Protein AF-A0A137NSD7-F1 (afdb_monomer)

Sequence (109 aa):
MVDMYNKLVNKIEDLNPSDINEAVYHLDWMFNCTLSSNQSHTLTQTFMILLGYQYLGLYKLCSPSTKQIIQGKLAQIIQALSSYYIPSNALNVIILKNGYRSIVSDDIS

Mean predicted aligned error: 5.82 Å

Nearest PDB structures (foldseek):
  8g9k-assembly1_A  TM=5.653E-01  e=4.615E-01  synthetic construct
  8cpd-assembly1_D  TM=5.304E-01  e=2.270E+00  Spodoptera frugiperda
  3zpj-assembly1_A  TM=6.237E-01  e=5.175E+00  Thermococcus onnurineus NA1
  6t80-assembly2_C  TM=4.736E-01  e=2.988E+00  Homo sapiens

Solvent-accessible surface area (backbone atoms only — not comparable to full-atom values): 6369 Å² total; per-residue (Å²): 107,70,66,59,49,50,44,64,72,76,34,97,57,84,76,49,75,65,57,50,52,52,50,53,51,51,53,51,53,50,50,54,50,51,73,72,46,93,62,56,50,69,57,45,35,50,50,48,51,53,52,46,51,52,48,60,68,46,42,84,80,43,54,61,73,52,33,53,52,44,51,54,51,44,52,50,45,59,55,53,43,66,82,33,65,53,77,94,49,46,67,61,54,52,53,52,53,50,55,50,59,70,54,72,74,57,84,78,122

pLDDT: mean 86.69, std 11.54, range [50.84, 96.56]

Foldseek 3Di:
DVVLVCCVVVDPPQQDQVSLVVLLVVLVVQLVCLVPDPDALVVSLVSLLVSLVSLLVSLVVHALVVNVVSLVSLVVSLVVCVVSPDPVCVVSSVVSVVSSVVSVPDDSD

Structure (mmCIF, N/CA/C/O backbone):
data_AF-A0A137NSD7-F1
#
_entry.id   AF-A0A137NSD7-F1
#
loop_
_atom_site.group_PDB
_atom_site.id
_atom_site.type_symbol
_atom_site.label_atom_id
_atom_site.label_alt_id
_atom_site.label_comp_id
_atom_site.label_asym_id
_atom_site.label_entity_id
_atom_site.label_seq_id
_atom_site.pdbx_PDB_ins_code
_atom_site.Cartn_x
_atom_site.Cartn_y
_atom_site.Cartn_z
_atom_site.occupancy
_atom_site.B_iso_or_equiv
_atom_site.auth_seq_id
_atom_site.auth_comp_id
_atom_site.auth_asym_id
_atom_site.auth_atom_id
_atom_site.pdbx_PDB_model_num
ATOM 1 N N . MET A 1 1 ? 2.460 -12.973 14.660 1.00 56.44 1 MET A N 1
ATOM 2 C CA . MET A 1 1 ? 2.510 -13.609 13.316 1.00 56.44 1 MET A CA 1
ATOM 3 C C . MET A 1 1 ? 1.592 -14.821 13.208 1.00 56.44 1 MET A C 1
ATOM 5 O O . MET A 1 1 ? 0.614 -14.717 12.483 1.00 56.44 1 MET A O 1
ATOM 9 N N . VAL A 1 2 ? 1.835 -15.925 13.930 1.00 66.12 2 VAL A N 1
ATOM 10 C CA . VAL A 1 2 ? 0.942 -17.107 13.886 1.00 66.12 2 VAL A CA 1
ATOM 11 C C . VAL A 1 2 ? -0.463 -16.781 14.408 1.00 66.12 2 VAL A C 1
ATOM 13 O O . VAL A 1 2 ? -1.436 -17.184 13.787 1.00 66.12 2 VAL A O 1
ATOM 16 N N . ASP A 1 3 ? -0.585 -15.959 15.455 1.00 66.81 3 ASP A N 1
ATOM 17 C CA . ASP A 1 3 ? -1.895 -15.555 15.990 1.00 66.81 3 ASP A CA 1
ATOM 18 C C . ASP A 1 3 ? -2.724 -14.717 15.011 1.00 66.81 3 ASP A C 1
ATOM 20 O O . ASP A 1 3 ? -3.897 -15.011 14.805 1.00 66.81 3 ASP A O 1
ATOM 24 N N . MET A 1 4 ? -2.128 -13.714 14.356 1.00 65.69 4 MET A N 1
ATOM 25 C CA . MET A 1 4 ? -2.842 -12.903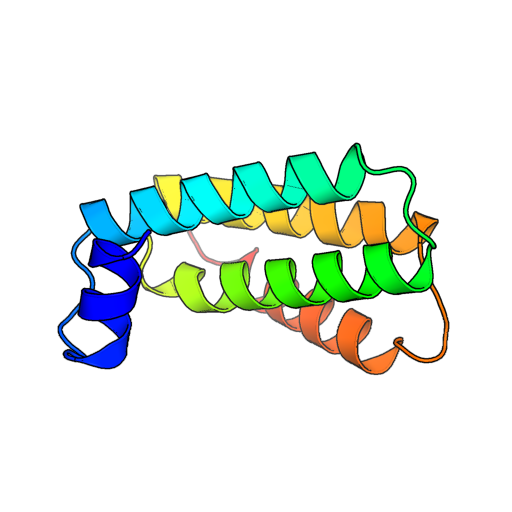 13.362 1.00 65.69 4 MET A CA 1
ATOM 26 C C . MET A 1 4 ? -3.190 -13.716 12.108 1.00 65.69 4 MET A C 1
ATOM 28 O O . MET A 1 4 ? -4.295 -13.598 11.590 1.00 65.69 4 MET A O 1
ATOM 32 N N . TYR A 1 5 ? -2.294 -14.606 11.669 1.00 68.44 5 TYR A N 1
ATOM 33 C CA . TYR A 1 5 ? -2.586 -15.568 10.604 1.00 68.44 5 TYR A CA 1
ATOM 34 C C . TYR A 1 5 ? -3.755 -16.490 10.981 1.00 68.44 5 TYR A C 1
ATOM 36 O O . TYR A 1 5 ? -4.692 -16.645 10.205 1.00 68.44 5 TYR A O 1
ATOM 44 N N . ASN A 1 6 ? -3.750 -17.043 12.195 1.00 65.50 6 ASN A N 1
ATOM 45 C CA . ASN A 1 6 ? -4.813 -17.917 12.682 1.00 65.50 6 ASN A CA 1
ATOM 46 C C . ASN A 1 6 ? -6.147 -17.183 12.833 1.00 65.50 6 ASN A C 1
ATOM 48 O O . ASN A 1 6 ? -7.181 -17.782 12.549 1.00 65.50 6 ASN A O 1
ATOM 52 N N . LYS A 1 7 ? -6.136 -15.908 13.242 1.00 65.00 7 LYS A N 1
ATOM 53 C CA . LYS A 1 7 ? -7.330 -15.054 13.258 1.00 65.00 7 LYS A CA 1
ATOM 54 C C . LYS A 1 7 ? -7.874 -14.869 11.841 1.00 65.00 7 LYS A C 1
ATOM 56 O O . LYS A 1 7 ? -9.022 -15.208 11.608 1.00 65.00 7 LYS A O 1
ATOM 61 N N . LEU A 1 8 ? -7.034 -14.449 10.891 1.00 64.81 8 LEU A N 1
ATOM 62 C CA . LEU A 1 8 ? -7.435 -14.194 9.501 1.00 64.81 8 LEU A CA 1
ATOM 63 C C . LEU A 1 8 ? -7.914 -15.449 8.751 1.00 64.81 8 LEU A C 1
ATOM 65 O O . LEU A 1 8 ? -8.817 -15.358 7.925 1.00 64.81 8 LEU A O 1
ATOM 69 N N . VAL A 1 9 ? -7.306 -16.613 9.006 1.00 64.69 9 VAL A N 1
ATOM 70 C CA . VAL A 1 9 ? -7.613 -17.867 8.292 1.00 64.69 9 VAL A CA 1
ATOM 71 C C . VAL A 1 9 ? -8.796 -18.612 8.899 1.00 64.69 9 VAL A C 1
ATOM 73 O O . VAL A 1 9 ? -9.598 -19.177 8.159 1.00 64.69 9 VAL A O 1
ATOM 76 N N . ASN A 1 10 ? -8.919 -18.635 10.228 1.00 57.03 10 ASN A N 1
ATOM 77 C CA . ASN A 1 10 ? -9.943 -19.451 10.887 1.00 57.03 10 ASN A CA 1
ATOM 78 C C . ASN A 1 10 ? -11.229 -18.680 11.181 1.00 57.03 10 ASN A C 1
ATOM 80 O O . ASN A 1 10 ? -12.251 -19.298 11.476 1.00 57.03 10 ASN A O 1
ATOM 84 N N . LYS A 1 11 ? -11.195 -17.347 11.109 1.00 50.84 11 LYS A N 1
ATOM 85 C CA . LYS A 1 11 ? -12.314 -16.480 11.451 1.00 50.84 11 LYS A CA 1
ATOM 86 C C . LYS A 1 11 ? -12.327 -15.277 10.509 1.00 50.84 11 LYS A C 1
ATOM 88 O O . LYS A 1 11 ? -11.556 -14.339 10.665 1.00 50.84 11 LYS A O 1
ATOM 93 N N . ILE A 1 12 ? -13.298 -15.237 9.597 1.00 52.09 12 ILE A N 1
ATOM 94 C CA . ILE A 1 12 ? -13.831 -13.951 9.117 1.00 52.09 12 ILE A CA 1
ATOM 95 C C . ILE A 1 12 ? -14.658 -13.353 10.276 1.00 52.09 12 ILE A C 1
ATOM 97 O O . ILE A 1 12 ? -15.859 -13.146 10.159 1.00 52.09 12 ILE A O 1
ATOM 101 N N . GLU A 1 13 ? -14.059 -13.220 11.460 1.00 54.62 13 GLU A N 1
ATOM 102 C CA . GLU A 1 13 ? -14.628 -12.424 12.541 1.00 54.62 13 GLU A CA 1
ATOM 103 C C . GLU A 1 13 ? -14.179 -10.987 12.321 1.00 54.62 13 GLU A C 1
ATOM 105 O O . GLU A 1 13 ? -13.077 -10.743 11.820 1.00 54.62 13 GLU A O 1
ATOM 110 N N . ASP A 1 14 ? -15.052 -10.046 12.671 1.00 67.50 14 ASP A N 1
ATOM 111 C CA . ASP A 1 14 ? -14.770 -8.624 12.555 1.00 67.50 14 ASP A CA 1
ATOM 112 C C . ASP A 1 14 ? -13.443 -8.306 13.256 1.00 67.50 14 ASP A C 1
ATOM 114 O O . ASP A 1 14 ? -13.282 -8.531 14.460 1.00 67.50 14 ASP A O 1
ATOM 118 N N . LEU A 1 15 ? -12.470 -7.808 12.484 1.00 73.44 15 LEU A N 1
ATOM 119 C CA . LEU A 1 15 ? -11.190 -7.365 13.025 1.00 73.44 15 LEU A CA 1
ATOM 120 C C . LEU A 1 15 ? -11.466 -6.276 14.056 1.00 73.44 15 LEU A C 1
ATOM 122 O O . LEU A 1 15 ? -12.049 -5.237 13.736 1.00 73.44 15 LEU A O 1
ATOM 126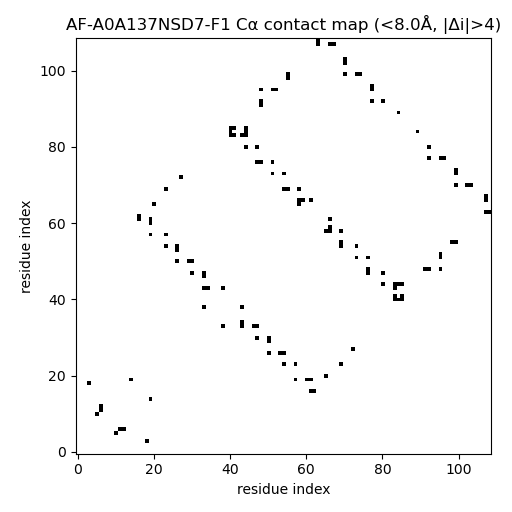 N N . ASN A 1 16 ? -11.035 -6.498 15.295 1.00 82.06 16 ASN A N 1
ATOM 127 C CA . ASN A 1 16 ? -11.167 -5.458 16.301 1.00 82.06 16 ASN A CA 1
ATOM 128 C C . ASN A 1 16 ? -10.148 -4.330 16.017 1.00 82.06 16 ASN A C 1
ATOM 130 O O . ASN A 1 16 ? -9.171 -4.524 15.284 1.00 82.06 16 ASN A O 1
ATOM 134 N N . PRO A 1 17 ? -10.319 -3.140 16.618 1.00 82.81 17 PRO A N 1
ATOM 135 C CA . PRO A 1 17 ? -9.412 -2.018 16.380 1.00 82.81 17 PRO A CA 1
ATOM 136 C C . PRO A 1 17 ? -7.933 -2.311 16.689 1.00 82.81 17 PRO A C 1
ATOM 138 O O . PRO A 1 17 ? -7.051 -1.739 16.050 1.00 82.81 17 PRO A O 1
ATOM 141 N N . SER A 1 18 ? -7.642 -3.203 17.644 1.00 85.56 18 SER A N 1
ATOM 142 C CA . SER A 1 18 ? -6.267 -3.603 17.971 1.00 85.56 18 SER A CA 1
ATOM 143 C C . SER A 1 18 ? -5.638 -4.420 16.845 1.00 85.56 18 SER A C 1
ATOM 145 O O . SER A 1 18 ? -4.498 -4.151 16.475 1.00 85.56 18 SER A O 1
ATOM 147 N N . ASP A 1 19 ? -6.384 -5.368 16.271 1.00 83.88 19 ASP A N 1
ATOM 148 C CA . ASP A 1 19 ? -5.916 -6.192 15.152 1.00 83.88 19 ASP A CA 1
ATOM 149 C C . ASP A 1 19 ? -5.619 -5.317 13.918 1.00 83.88 19 ASP A C 1
ATOM 151 O O . ASP A 1 19 ? -4.618 -5.511 13.228 1.00 83.88 19 ASP A O 1
ATOM 155 N N . ILE A 1 20 ? -6.447 -4.296 13.670 1.00 85.56 20 ILE A N 1
ATOM 156 C CA . ILE A 1 20 ? -6.245 -3.333 12.575 1.00 85.56 20 ILE A CA 1
ATOM 157 C C . ILE A 1 20 ? -4.977 -2.503 12.799 1.00 85.56 20 ILE A C 1
ATOM 159 O O . ILE A 1 20 ? -4.194 -2.312 11.868 1.00 85.56 20 ILE A O 1
ATOM 163 N N . ASN A 1 21 ? -4.747 -2.021 14.022 1.00 86.69 21 ASN A N 1
ATOM 164 C CA . ASN A 1 21 ? -3.541 -1.257 14.343 1.00 86.69 21 ASN A CA 1
ATOM 165 C C . ASN A 1 21 ? -2.270 -2.108 14.204 1.00 86.69 21 ASN A C 1
ATOM 167 O O . ASN A 1 21 ? -1.274 -1.626 13.664 1.00 86.69 21 ASN A O 1
ATOM 171 N N . GLU A 1 22 ? -2.306 -3.371 14.637 1.00 88.50 22 GLU A N 1
ATOM 172 C CA . GLU A 1 22 ? -1.198 -4.317 14.460 1.00 88.50 22 GLU A CA 1
ATOM 173 C C . GLU A 1 22 ? -0.928 -4.576 12.968 1.00 88.50 22 GLU A C 1
ATOM 175 O O . GLU A 1 22 ? 0.219 -4.514 12.520 1.00 88.50 22 GLU A O 1
ATOM 180 N N . ALA A 1 23 ? -1.978 -4.763 12.162 1.00 88.88 23 ALA A N 1
ATOM 181 C CA . ALA A 1 23 ? -1.848 -4.913 10.716 1.00 88.88 23 ALA A CA 1
ATOM 182 C C . ALA A 1 23 ? -1.207 -3.680 10.057 1.00 88.88 23 ALA A C 1
ATOM 184 O O . ALA A 1 23 ? -0.260 -3.825 9.284 1.00 88.88 23 ALA A O 1
ATOM 185 N N . VAL A 1 24 ? -1.661 -2.468 10.392 1.00 90.56 24 VAL A N 1
ATOM 186 C CA . VAL A 1 24 ? -1.085 -1.218 9.864 1.00 90.56 24 VAL A CA 1
ATOM 187 C C . VAL A 1 24 ? 0.380 -1.059 10.276 1.00 90.56 24 VAL A C 1
ATOM 189 O O . VAL A 1 24 ? 1.210 -0.698 9.442 1.00 90.56 24 VAL A O 1
ATOM 192 N N . TYR A 1 25 ? 0.723 -1.382 11.525 1.00 91.62 25 TYR A N 1
ATOM 193 C CA . TYR A 1 25 ? 2.109 -1.376 11.995 1.00 91.62 25 TYR A CA 1
ATOM 194 C C . TYR A 1 25 ? 2.996 -2.325 11.174 1.00 91.62 25 TYR A C 1
ATOM 196 O O . TYR A 1 25 ? 4.091 -1.952 10.747 1.00 91.62 25 TYR A O 1
ATOM 204 N N . HIS A 1 26 ? 2.514 -3.537 10.891 1.00 91.25 26 HIS A N 1
ATOM 205 C CA . HIS A 1 26 ? 3.250 -4.496 10.073 1.00 91.25 26 HIS A CA 1
ATOM 206 C C . HIS A 1 26 ? 3.409 -4.048 8.620 1.00 91.25 26 HIS A C 1
ATOM 208 O O . HIS A 1 26 ? 4.495 -4.208 8.061 1.00 91.25 26 HIS A O 1
ATOM 214 N N . LEU A 1 27 ? 2.375 -3.450 8.020 1.00 93.69 27 LEU A N 1
ATOM 215 C CA . LEU A 1 27 ? 2.486 -2.870 6.681 1.00 93.69 27 LEU A CA 1
ATOM 216 C C . LEU A 1 27 ? 3.543 -1.765 6.631 1.00 93.69 27 LEU A C 1
ATOM 218 O O . LEU A 1 27 ? 4.281 -1.668 5.649 1.00 93.69 27 LEU A O 1
ATOM 222 N N . ASP A 1 28 ? 3.648 -0.950 7.681 1.00 93.25 28 ASP A N 1
ATOM 223 C CA . ASP A 1 28 ? 4.656 0.106 7.742 1.00 93.25 28 ASP A CA 1
ATOM 224 C C . ASP A 1 28 ? 6.069 -0.463 7.865 1.00 93.25 28 ASP A C 1
ATOM 226 O O . ASP A 1 28 ? 6.977 -0.077 7.126 1.00 93.25 28 ASP A O 1
ATOM 230 N N . TRP A 1 29 ? 6.248 -1.454 8.739 1.00 94.25 29 TRP A N 1
ATOM 231 C CA . TRP A 1 29 ? 7.515 -2.166 8.857 1.00 94.25 29 TRP A CA 1
ATOM 232 C C . TRP A 1 29 ? 7.942 -2.792 7.519 1.00 94.25 29 TRP A C 1
ATOM 234 O O . TRP A 1 29 ? 9.072 -2.588 7.075 1.00 94.25 29 TRP A O 1
ATOM 244 N N . MET A 1 30 ? 7.027 -3.472 6.819 1.00 94.38 30 MET A N 1
ATOM 245 C CA . MET A 1 30 ? 7.300 -4.067 5.507 1.00 94.38 30 MET A CA 1
ATOM 246 C C . MET A 1 30 ? 7.638 -3.023 4.438 1.00 94.38 30 MET A C 1
ATOM 248 O O . MET A 1 30 ? 8.525 -3.254 3.611 1.00 94.38 30 MET A O 1
ATOM 252 N N . PHE A 1 31 ? 6.966 -1.870 4.446 1.00 93.94 31 PHE A N 1
ATOM 253 C CA . PHE A 1 31 ? 7.276 -0.772 3.534 1.00 93.94 31 PHE A CA 1
ATOM 254 C C . PHE A 1 31 ? 8.697 -0.239 3.761 1.00 93.94 31 PHE A C 1
ATOM 256 O O . PHE A 1 31 ? 9.468 -0.114 2.807 1.00 93.94 31 PHE A O 1
ATOM 263 N N . ASN A 1 32 ? 9.087 -0.032 5.021 1.00 93.31 32 ASN A N 1
ATOM 264 C CA . ASN A 1 32 ? 10.437 0.404 5.382 1.00 93.31 32 ASN A CA 1
ATOM 265 C C . ASN A 1 32 ? 11.505 -0.640 5.008 1.00 93.31 32 ASN A C 1
ATOM 267 O O . ASN A 1 32 ? 12.565 -0.287 4.484 1.00 93.31 32 ASN A O 1
ATOM 271 N N . CYS A 1 33 ? 11.227 -1.932 5.204 1.00 93.19 33 CYS A N 1
ATOM 272 C CA . CYS A 1 33 ? 12.104 -3.010 4.739 1.00 93.19 33 CYS A CA 1
ATOM 273 C C . CYS A 1 33 ? 12.240 -3.019 3.212 1.00 93.19 33 CYS A C 1
ATOM 275 O O . CYS A 1 33 ? 13.343 -3.169 2.697 1.00 93.19 33 CYS A O 1
ATOM 277 N N . THR A 1 34 ? 11.142 -2.806 2.484 1.00 92.88 34 THR A N 1
ATOM 278 C CA . THR A 1 34 ? 11.155 -2.751 1.015 1.00 92.88 34 THR A CA 1
ATOM 279 C C . THR A 1 34 ? 12.044 -1.607 0.521 1.00 92.88 34 THR A C 1
ATOM 281 O O . THR A 1 34 ? 12.889 -1.826 -0.344 1.00 92.88 34 THR A O 1
ATOM 284 N N . LEU A 1 35 ? 11.914 -0.414 1.113 1.00 89.19 35 LEU A N 1
ATOM 285 C CA . LEU A 1 35 ? 12.712 0.768 0.760 1.00 89.19 35 LEU A CA 1
ATOM 286 C C . LEU A 1 35 ? 14.201 0.644 1.104 1.00 89.19 35 LEU A C 1
ATOM 288 O O . LEU A 1 35 ? 15.041 1.162 0.375 1.00 89.19 35 LEU A O 1
ATOM 292 N N . SER A 1 36 ? 14.529 -0.010 2.219 1.00 90.56 36 SER A N 1
ATOM 293 C CA . SER A 1 36 ? 15.917 -0.189 2.672 1.00 90.56 36 SER A CA 1
ATOM 294 C C . SER A 1 36 ? 16.617 -1.390 2.033 1.00 90.56 36 SER A C 1
ATOM 296 O O . SER A 1 36 ? 17.838 -1.523 2.130 1.00 90.56 36 SER A O 1
ATOM 298 N N . SER A 1 37 ? 15.866 -2.272 1.372 1.00 88.62 37 SER A N 1
ATOM 299 C CA . SER A 1 37 ? 16.426 -3.444 0.710 1.00 88.62 37 SER A CA 1
ATOM 300 C C . SER A 1 37 ? 17.133 -3.079 -0.599 1.00 88.62 37 SER A C 1
ATOM 302 O O . SER A 1 37 ? 16.627 -2.304 -1.407 1.00 88.62 37 SER A O 1
ATOM 304 N N . ASN A 1 38 ? 18.285 -3.701 -0.860 1.00 86.62 38 ASN A N 1
ATOM 305 C CA . ASN A 1 38 ? 18.989 -3.580 -2.141 1.00 86.62 38 ASN A CA 1
ATOM 306 C C . ASN A 1 38 ? 18.440 -4.584 -3.178 1.00 86.62 38 ASN A C 1
ATOM 308 O O . ASN A 1 38 ? 19.183 -5.374 -3.761 1.00 86.62 38 ASN A O 1
ATOM 312 N N . GLN A 1 39 ? 17.113 -4.636 -3.321 1.00 88.69 39 GLN A N 1
ATOM 313 C CA . GLN A 1 39 ? 16.430 -5.533 -4.254 1.00 88.69 39 GLN A CA 1
ATOM 314 C C . GLN A 1 39 ? 16.352 -4.939 -5.664 1.00 88.69 39 GLN A C 1
ATOM 316 O O . GLN A 1 39 ? 16.502 -3.737 -5.879 1.00 88.69 39 GLN A O 1
ATOM 321 N N . SER A 1 40 ? 16.086 -5.802 -6.651 1.00 91.81 40 SER A N 1
ATOM 322 C CA . SER A 1 40 ? 15.821 -5.347 -8.019 1.00 91.81 40 SER A CA 1
ATOM 323 C C . SER A 1 40 ? 14.601 -4.422 -8.070 1.00 91.81 40 SER A C 1
ATOM 325 O O . SER A 1 40 ? 13.629 -4.631 -7.343 1.00 91.81 40 SER A O 1
ATOM 327 N N . HIS A 1 41 ? 14.607 -3.460 -8.999 1.00 89.88 41 HIS A N 1
ATOM 328 C CA . HIS A 1 41 ? 13.488 -2.528 -9.188 1.00 89.88 41 HIS A CA 1
ATOM 329 C C . HIS A 1 41 ? 12.150 -3.254 -9.383 1.00 89.88 41 HIS A C 1
ATOM 331 O O . HIS A 1 41 ? 11.136 -2.814 -8.852 1.00 89.88 41 HIS A O 1
ATOM 337 N N . THR A 1 42 ? 12.147 -4.391 -10.084 1.00 90.69 42 THR A N 1
ATOM 338 C CA . THR A 1 42 ? 10.938 -5.191 -10.323 1.00 90.69 42 THR A CA 1
ATOM 339 C C . THR A 1 42 ? 10.341 -5.734 -9.032 1.00 90.69 42 THR A C 1
ATOM 341 O O . THR A 1 42 ? 9.128 -5.650 -8.830 1.00 90.69 42 THR A O 1
ATOM 344 N N . LEU A 1 43 ? 11.182 -6.278 -8.147 1.00 91.50 43 LEU A N 1
ATOM 345 C CA . LEU A 1 43 ? 10.734 -6.796 -6.854 1.00 91.50 43 LEU A CA 1
ATOM 346 C C . LEU A 1 43 ? 10.246 -5.657 -5.962 1.00 91.50 43 LEU A C 1
ATOM 348 O O . LEU A 1 43 ? 9.132 -5.729 -5.449 1.00 91.50 43 LEU A O 1
ATOM 352 N N . THR A 1 44 ? 11.017 -4.572 -5.868 1.00 93.69 44 THR A N 1
ATOM 353 C CA . THR A 1 44 ? 10.648 -3.381 -5.096 1.00 93.69 44 THR A CA 1
ATOM 354 C C . THR A 1 44 ? 9.304 -2.813 -5.552 1.00 93.69 44 THR A C 1
ATOM 356 O O . THR A 1 44 ? 8.416 -2.588 -4.730 1.00 93.69 44 THR A O 1
ATOM 359 N N . GLN A 1 45 ? 9.101 -2.653 -6.864 1.00 93.38 45 GLN A N 1
ATOM 360 C CA . GLN A 1 45 ? 7.841 -2.168 -7.426 1.00 93.38 45 GLN A CA 1
ATOM 361 C C . GLN A 1 45 ? 6.674 -3.110 -7.096 1.00 93.38 45 GLN A C 1
ATOM 363 O O . GLN A 1 45 ? 5.599 -2.650 -6.712 1.00 93.38 45 GLN A O 1
ATOM 368 N N . THR A 1 46 ? 6.883 -4.425 -7.214 1.00 93.12 46 THR A N 1
ATOM 369 C CA . THR A 1 46 ? 5.855 -5.436 -6.927 1.00 93.12 46 THR A CA 1
ATOM 370 C C . THR A 1 46 ? 5.435 -5.397 -5.458 1.00 93.12 46 THR A C 1
ATOM 372 O O . THR A 1 46 ? 4.240 -5.343 -5.167 1.00 93.12 46 THR A O 1
ATOM 375 N N . PHE A 1 47 ? 6.392 -5.350 -4.527 1.00 94.38 47 PHE A N 1
ATOM 376 C CA . PHE A 1 47 ? 6.092 -5.245 -3.098 1.00 94.38 47 PHE A CA 1
ATOM 377 C C . PHE A 1 47 ? 5.381 -3.938 -2.752 1.00 94.38 47 PHE A C 1
ATOM 379 O O . PHE A 1 47 ? 4.389 -3.964 -2.028 1.00 94.38 47 PHE A O 1
ATOM 386 N N . MET A 1 48 ? 5.813 -2.806 -3.313 1.00 95.25 48 MET A N 1
ATOM 387 C CA . MET A 1 48 ? 5.135 -1.520 -3.112 1.00 95.25 48 MET A CA 1
ATOM 388 C C . MET A 1 48 ? 3.680 -1.541 -3.591 1.00 95.25 48 MET A C 1
ATOM 390 O O . MET A 1 48 ? 2.801 -1.026 -2.903 1.00 95.25 48 MET A O 1
ATOM 394 N N . ILE A 1 49 ? 3.413 -2.156 -4.746 1.00 95.56 49 ILE A N 1
ATOM 395 C CA . ILE A 1 49 ? 2.052 -2.322 -5.271 1.00 95.56 49 ILE A CA 1
ATOM 396 C C 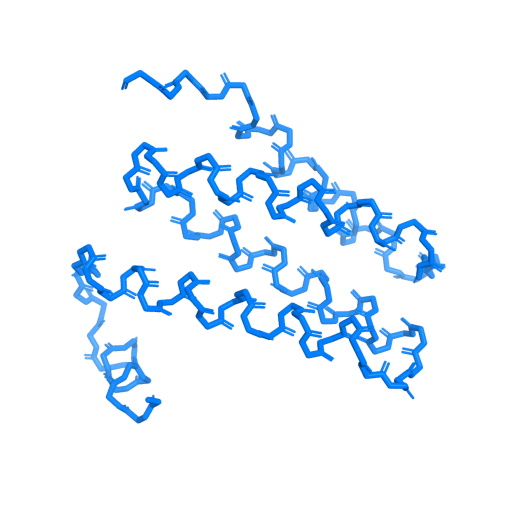. ILE A 1 49 ? 1.205 -3.172 -4.316 1.00 95.56 49 ILE A C 1
ATOM 398 O O . ILE A 1 49 ? 0.099 -2.765 -3.961 1.00 95.56 49 ILE A O 1
ATOM 402 N N . LEU A 1 50 ? 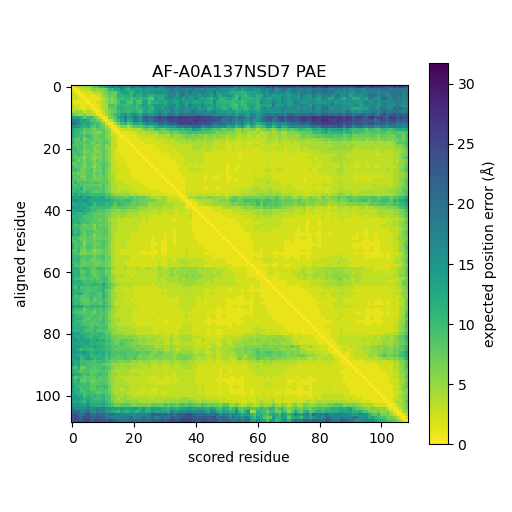1.725 -4.322 -3.874 1.00 95.69 50 LEU A N 1
ATOM 403 C CA . LEU A 1 50 ? 1.022 -5.220 -2.952 1.00 95.69 50 LEU A CA 1
ATOM 404 C C . LEU A 1 50 ? 0.703 -4.534 -1.621 1.00 95.69 50 LEU A C 1
ATOM 406 O O . LEU A 1 50 ? -0.443 -4.571 -1.174 1.00 95.69 50 LEU A O 1
ATOM 410 N N . LEU A 1 51 ? 1.686 -3.853 -1.027 1.00 96.56 51 LEU A N 1
ATOM 411 C CA . LEU A 1 51 ? 1.499 -3.081 0.201 1.00 96.56 51 LEU A CA 1
ATOM 412 C C . LEU A 1 51 ? 0.456 -1.980 0.007 1.00 96.56 51 LEU A C 1
ATOM 414 O O . LEU A 1 51 ? -0.422 -1.805 0.848 1.00 96.56 51 LEU A O 1
ATOM 418 N N . GLY A 1 52 ? 0.497 -1.274 -1.126 1.00 96.56 52 GLY A N 1
ATOM 419 C CA . GLY A 1 52 ? -0.499 -0.264 -1.469 1.00 96.56 52 GLY A CA 1
ATOM 420 C C . GLY A 1 52 ? -1.924 -0.824 -1.496 1.00 96.56 52 GLY A C 1
ATOM 421 O O . GLY A 1 52 ? -2.840 -0.223 -0.936 1.00 96.56 52 GLY A O 1
ATOM 422 N N . TYR A 1 53 ? -2.126 -2.006 -2.079 1.00 96.12 53 TYR A N 1
ATOM 423 C CA . TYR A 1 53 ? -3.440 -2.652 -2.056 1.00 96.12 53 TYR A CA 1
ATOM 424 C C . TYR A 1 53 ? -3.871 -3.091 -0.658 1.00 96.12 53 TYR A C 1
ATOM 426 O O . TYR A 1 53 ? -5.046 -2.951 -0.323 1.00 96.12 53 TYR A O 1
ATOM 434 N N . GLN A 1 54 ? -2.949 -3.570 0.175 1.00 94.44 54 GLN A N 1
ATOM 435 C CA . GLN A 1 54 ? -3.263 -3.938 1.557 1.00 94.44 54 GLN A CA 1
ATOM 436 C C . GLN A 1 54 ? -3.688 -2.718 2.384 1.00 94.44 54 GLN A C 1
ATOM 438 O O . GLN A 1 54 ? -4.695 -2.775 3.089 1.00 94.44 54 GLN A O 1
ATOM 443 N N . TYR A 1 55 ? -2.998 -1.587 2.223 1.00 95.31 55 TYR A N 1
ATOM 444 C CA . TYR A 1 55 ? -3.393 -0.316 2.831 1.00 95.31 55 TYR A CA 1
ATOM 445 C C . TYR A 1 55 ? -4.796 0.129 2.400 1.00 95.31 55 TYR A C 1
ATOM 447 O O . TYR A 1 55 ? -5.610 0.499 3.246 1.00 95.31 55 TYR A O 1
ATOM 455 N N . LEU A 1 56 ? -5.108 0.049 1.103 1.00 94.25 56 LEU A N 1
ATOM 456 C CA . LEU A 1 56 ? -6.452 0.352 0.599 1.00 94.25 56 LEU A CA 1
ATOM 457 C C . LEU A 1 56 ? -7.517 -0.593 1.167 1.00 94.25 56 LEU A C 1
ATOM 459 O O . LEU A 1 56 ? -8.612 -0.144 1.501 1.00 94.25 56 LEU A O 1
ATOM 463 N N . GLY A 1 57 ? -7.199 -1.883 1.296 1.00 90.75 57 GLY A N 1
ATOM 464 C CA . GLY A 1 57 ? -8.103 -2.881 1.866 1.00 90.75 57 GLY A CA 1
ATOM 465 C C . GLY A 1 57 ? -8.453 -2.601 3.329 1.00 90.75 57 GLY A C 1
ATOM 466 O O . GLY A 1 57 ? -9.611 -2.740 3.716 1.00 90.75 57 GLY A O 1
ATOM 467 N N . LEU A 1 58 ? -7.481 -2.149 4.126 1.00 89.81 58 LEU A N 1
ATOM 468 C CA . LEU A 1 58 ? -7.693 -1.830 5.542 1.00 89.81 58 LEU A CA 1
ATOM 469 C C . LEU A 1 58 ? -8.379 -0.479 5.768 1.00 89.81 58 LEU A C 1
ATOM 471 O O . LEU A 1 58 ? -9.059 -0.312 6.776 1.00 89.81 58 LEU A O 1
ATOM 475 N N . TYR A 1 59 ? -8.249 0.468 4.836 1.00 91.00 59 TYR A N 1
ATOM 476 C CA . TYR A 1 59 ? -8.672 1.859 5.017 1.00 91.00 59 TYR A CA 1
ATOM 477 C C . TYR A 1 59 ? -10.093 2.028 5.581 1.00 91.00 59 TYR A C 1
ATOM 479 O O . TYR A 1 59 ? -10.311 2.820 6.498 1.00 91.00 59 TYR A O 1
ATOM 487 N N . LYS A 1 60 ? -11.073 1.273 5.064 1.00 87.50 60 LYS A N 1
ATOM 488 C CA . LYS A 1 60 ? -12.480 1.396 5.489 1.00 87.50 60 LYS A CA 1
ATOM 489 C C . LYS A 1 60 ? -12.739 0.912 6.916 1.00 87.50 60 LYS A C 1
ATOM 491 O O . LYS A 1 60 ? -13.727 1.326 7.510 1.00 87.50 60 LYS A O 1
ATOM 496 N N . LEU A 1 61 ? -11.868 0.057 7.442 1.00 87.19 61 LEU A N 1
ATOM 497 C CA . LEU A 1 61 ? -11.975 -0.519 8.781 1.00 87.19 61 LEU A CA 1
ATOM 498 C C . LEU A 1 61 ? -11.289 0.366 9.835 1.00 87.19 61 LEU A C 1
ATOM 500 O O . LEU A 1 61 ? -11.483 0.186 11.034 1.00 87.19 61 LEU A O 1
ATOM 504 N N . CYS A 1 62 ? -10.474 1.325 9.400 1.00 87.44 62 CYS A N 1
ATOM 505 C CA . CYS A 1 62 ? -9.652 2.140 10.277 1.00 87.44 62 CYS A CA 1
ATOM 506 C C . CYS A 1 62 ? -10.423 3.287 10.940 1.00 87.44 62 CYS A C 1
ATOM 508 O O . CYS A 1 62 ? -11.338 3.881 10.362 1.00 87.44 62 CYS A O 1
ATOM 510 N N . SER A 1 63 ? -9.967 3.660 12.138 1.00 88.94 63 SER A N 1
ATOM 511 C CA . SER A 1 63 ? -10.363 4.904 12.797 1.00 88.94 63 SER A CA 1
ATOM 512 C C . SER A 1 63 ? -9.952 6.131 11.963 1.00 88.94 63 SER A C 1
ATOM 514 O O . SER A 1 63 ? -9.037 6.032 11.138 1.00 88.94 63 SER A O 1
ATOM 516 N N . PRO A 1 64 ? -10.557 7.309 12.201 1.00 90.88 64 PRO A N 1
ATOM 517 C CA . PRO A 1 64 ? -10.185 8.549 11.517 1.00 90.88 64 PRO A CA 1
ATOM 518 C C . PRO A 1 64 ? -8.675 8.854 11.559 1.00 90.88 64 PRO A C 1
ATOM 520 O O . PRO A 1 64 ? -8.059 9.118 10.528 1.00 90.88 64 PRO A O 1
ATOM 523 N N . SER A 1 65 ? -8.037 8.718 12.726 1.00 89.19 65 SER A N 1
ATOM 524 C CA . SER A 1 65 ? -6.590 8.928 12.873 1.00 89.19 65 SER A CA 1
ATOM 525 C C . SER A 1 65 ? -5.764 7.949 12.031 1.00 89.19 65 SER A C 1
ATOM 527 O O . SER A 1 65 ? -4.828 8.350 11.338 1.00 89.19 65 SER A O 1
ATOM 529 N N . THR A 1 66 ? -6.132 6.668 12.027 1.00 90.25 66 THR A N 1
ATOM 530 C CA . THR A 1 66 ? -5.429 5.649 11.243 1.00 90.25 66 THR A CA 1
ATOM 531 C C . THR A 1 66 ? -5.672 5.825 9.740 1.00 90.25 66 THR A C 1
ATOM 533 O O . THR A 1 66 ? -4.756 5.616 8.947 1.00 90.25 66 THR A O 1
ATOM 536 N N . LYS A 1 67 ? -6.851 6.305 9.321 1.00 93.38 67 LYS A N 1
ATOM 537 C CA . LYS A 1 67 ? -7.130 6.664 7.921 1.00 93.38 67 LYS A CA 1
ATOM 538 C C . LYS A 1 67 ? -6.172 7.736 7.394 1.00 93.38 67 LYS A C 1
ATOM 540 O O . LYS A 1 67 ? -5.663 7.579 6.284 1.00 93.38 67 LYS A O 1
ATOM 545 N N . GLN A 1 68 ? -5.868 8.770 8.184 1.00 92.44 68 GLN A N 1
ATOM 546 C CA . GLN A 1 68 ? -4.886 9.801 7.807 1.00 92.44 68 GLN A CA 1
ATOM 547 C C . GLN A 1 68 ? -3.482 9.210 7.628 1.00 92.44 68 GLN A C 1
ATOM 549 O O . GLN A 1 68 ? -2.787 9.525 6.660 1.00 92.44 68 GLN A O 1
ATOM 554 N N . ILE A 1 69 ? -3.079 8.301 8.522 1.00 92.19 69 ILE A N 1
ATOM 555 C CA . ILE A 1 69 ? -1.799 7.587 8.409 1.00 92.19 69 ILE A CA 1
ATOM 556 C C . ILE A 1 69 ? -1.756 6.789 7.101 1.00 92.19 69 ILE A C 1
ATOM 558 O O . ILE A 1 69 ? -0.788 6.897 6.347 1.00 92.19 69 ILE A O 1
ATOM 562 N N . ILE A 1 70 ? -2.816 6.036 6.791 1.00 94.12 70 ILE A N 1
ATOM 563 C CA . ILE A 1 70 ? -2.909 5.239 5.563 1.00 94.12 70 ILE A CA 1
ATOM 564 C C . ILE A 1 70 ? -2.843 6.121 4.311 1.00 94.12 70 ILE A C 1
ATOM 566 O O . ILE A 1 70 ? -2.098 5.797 3.386 1.00 94.12 70 ILE A O 1
ATOM 570 N N . GLN A 1 71 ? -3.562 7.248 4.275 1.00 95.06 71 GLN A N 1
ATOM 571 C CA . GLN A 1 71 ? -3.472 8.206 3.166 1.00 95.06 71 GLN A CA 1
ATOM 572 C C . GLN A 1 71 ? -2.031 8.698 2.974 1.00 95.06 71 GLN A C 1
ATOM 574 O O . GLN A 1 71 ? -1.515 8.669 1.855 1.00 95.06 71 GLN A O 1
ATOM 579 N N . GLY A 1 72 ? -1.353 9.081 4.061 1.00 94.56 72 GLY A N 1
ATOM 580 C CA . GLY A 1 72 ? 0.046 9.507 4.021 1.00 94.56 72 GLY A CA 1
ATOM 581 C C . GLY A 1 72 ? 0.987 8.417 3.495 1.00 94.56 72 GLY A C 1
ATOM 582 O O . GLY A 1 72 ? 1.854 8.693 2.664 1.00 94.56 72 GLY A O 1
ATOM 583 N N . LYS A 1 73 ? 0.795 7.162 3.916 1.00 95.12 73 LYS A N 1
ATOM 584 C CA . LYS A 1 73 ? 1.600 6.022 3.447 1.00 95.12 73 LYS A CA 1
ATOM 585 C C . LYS A 1 73 ? 1.348 5.696 1.979 1.00 95.12 73 LYS A C 1
ATOM 587 O O . LYS A 1 73 ? 2.298 5.471 1.234 1.00 95.12 73 LYS A O 1
ATOM 592 N N . LEU A 1 74 ? 0.099 5.747 1.525 1.00 96.06 74 LEU A N 1
ATOM 593 C CA . LEU A 1 74 ? -0.237 5.558 0.114 1.00 96.06 74 LEU A CA 1
ATOM 594 C C . LEU A 1 74 ? 0.354 6.655 -0.773 1.00 96.06 74 LEU A C 1
ATOM 596 O O . LEU A 1 74 ? 0.860 6.350 -1.853 1.00 96.06 74 LEU A O 1
ATOM 600 N N . ALA A 1 75 ? 0.364 7.906 -0.307 1.00 95.88 75 ALA A N 1
ATOM 601 C CA . ALA A 1 75 ? 1.040 8.994 -1.005 1.00 95.88 75 ALA A CA 1
ATOM 602 C C . ALA A 1 75 ? 2.548 8.716 -1.158 1.00 95.88 75 ALA A C 1
ATOM 604 O O . ALA A 1 75 ? 3.082 8.835 -2.263 1.00 95.88 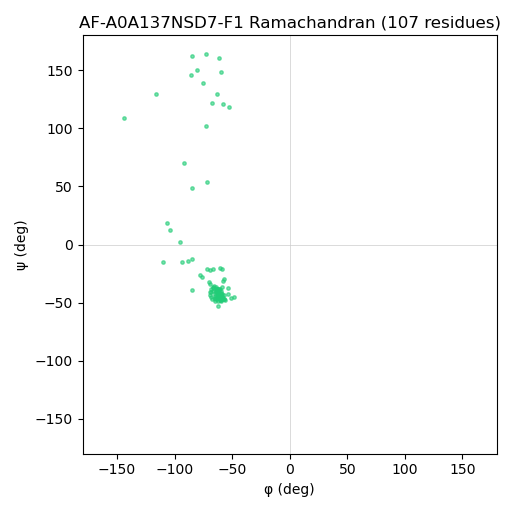75 ALA A O 1
ATOM 605 N N . GLN A 1 76 ? 3.214 8.264 -0.087 1.00 95.62 76 GLN A N 1
ATOM 606 C CA . GLN A 1 76 ? 4.632 7.880 -0.118 1.00 95.62 76 GLN A CA 1
ATOM 607 C C . GLN A 1 76 ? 4.894 6.713 -1.079 1.00 95.62 76 GLN A C 1
ATOM 609 O O . GLN A 1 76 ? 5.828 6.779 -1.876 1.00 95.62 76 GLN A O 1
ATOM 614 N N . ILE A 1 77 ? 4.054 5.672 -1.059 1.00 95.88 77 ILE A N 1
ATOM 615 C CA . ILE A 1 77 ? 4.151 4.532 -1.984 1.00 95.88 77 ILE A CA 1
ATOM 616 C C . ILE A 1 77 ? 4.019 5.005 -3.435 1.00 95.88 77 ILE A C 1
ATOM 618 O O . ILE A 1 77 ? 4.845 4.659 -4.277 1.00 95.88 77 ILE A O 1
ATOM 622 N N . ILE A 1 78 ? 3.007 5.820 -3.743 1.00 94.62 78 ILE A N 1
ATOM 623 C CA . ILE A 1 78 ? 2.775 6.335 -5.099 1.00 94.62 78 ILE A CA 1
ATOM 624 C C . ILE A 1 78 ? 3.952 7.187 -5.580 1.00 94.62 78 ILE A C 1
ATOM 626 O O . ILE A 1 78 ? 4.331 7.094 -6.751 1.00 94.62 78 ILE A O 1
ATOM 630 N N . GLN A 1 79 ? 4.535 7.994 -4.694 1.00 93.56 79 GLN A N 1
ATOM 631 C CA . GLN A 1 79 ? 5.729 8.773 -4.998 1.00 93.56 79 GLN A CA 1
ATOM 632 C C . GLN A 1 79 ? 6.928 7.856 -5.267 1.00 93.56 79 GLN A C 1
ATOM 634 O O . GLN A 1 79 ? 7.581 7.998 -6.300 1.00 93.56 79 GLN A O 1
ATOM 639 N N . ALA A 1 80 ? 7.187 6.877 -4.398 1.00 92.12 80 ALA A N 1
ATOM 640 C CA . ALA A 1 80 ? 8.298 5.940 -4.548 1.00 92.12 80 ALA A CA 1
ATOM 641 C C . ALA A 1 80 ? 8.187 5.106 -5.835 1.00 92.12 80 ALA A C 1
ATOM 643 O O . ALA A 1 80 ? 9.177 4.915 -6.539 1.00 92.12 80 ALA A O 1
ATOM 644 N N . LEU A 1 81 ? 6.974 4.689 -6.209 1.00 92.62 81 LEU A N 1
ATOM 645 C CA . LEU A 1 81 ? 6.714 3.942 -7.441 1.00 92.62 81 LEU A CA 1
ATOM 646 C C . LEU A 1 81 ? 7.136 4.683 -8.714 1.00 92.62 81 LEU A C 1
ATOM 648 O O . LEU A 1 81 ? 7.339 4.028 -9.732 1.00 92.62 81 LEU A O 1
ATOM 652 N N . SER A 1 82 ? 7.284 6.012 -8.683 1.00 88.75 82 SER A N 1
ATOM 653 C CA . SER A 1 82 ? 7.820 6.755 -9.829 1.00 88.75 82 SER A CA 1
ATOM 654 C C . SER A 1 82 ? 9.310 6.473 -10.065 1.00 88.75 82 SER A C 1
ATOM 656 O O . SER A 1 82 ? 9.726 6.361 -11.216 1.00 88.75 82 SER A O 1
ATOM 658 N N . SER A 1 83 ? 10.085 6.256 -8.998 1.00 89.50 83 SER A N 1
ATOM 659 C CA . SER A 1 83 ? 11.515 5.918 -9.052 1.00 89.50 83 SER A CA 1
ATOM 660 C C . SER A 1 83 ? 11.777 4.461 -9.447 1.00 89.50 83 SER A C 1
ATOM 662 O O . SER A 1 83 ? 12.807 4.151 -10.040 1.00 89.50 83 SER A O 1
ATOM 664 N N . TYR A 1 84 ? 10.837 3.563 -9.143 1.00 87.44 84 TYR A N 1
ATOM 665 C CA . TYR A 1 84 ? 10.930 2.126 -9.438 1.00 87.44 84 TYR A CA 1
ATOM 666 C C . TYR A 1 84 ? 10.014 1.696 -10.591 1.00 87.44 84 TYR A C 1
ATOM 668 O O . TYR A 1 84 ? 9.682 0.519 -10.722 1.00 87.44 84 TYR A O 1
ATOM 676 N N . TYR A 1 85 ? 9.553 2.643 -11.411 1.00 88.88 85 TYR A N 1
ATOM 677 C CA . TYR A 1 85 ? 8.540 2.369 -12.421 1.00 88.88 85 TYR A CA 1
ATOM 678 C C . TYR A 1 85 ? 9.057 1.444 -13.526 1.00 88.88 85 TYR A C 1
ATOM 680 O O . TYR A 1 85 ? 9.982 1.783 -14.264 1.00 88.88 85 TYR A O 1
ATOM 688 N N . ILE A 1 86 ? 8.381 0.307 -13.689 1.00 89.06 86 ILE A N 1
ATOM 689 C CA . ILE A 1 86 ? 8.535 -0.586 -14.836 1.00 89.06 86 ILE A CA 1
ATOM 690 C C . ILE A 1 86 ? 7.211 -0.636 -15.611 1.00 89.06 86 ILE A C 1
ATOM 692 O O . ILE A 1 86 ? 6.162 -0.891 -15.003 1.00 89.06 86 ILE A O 1
ATOM 696 N N . PRO A 1 87 ? 7.231 -0.431 -16.945 1.00 88.50 87 PRO A N 1
ATOM 697 C CA . PRO A 1 87 ? 6.021 -0.374 -17.767 1.00 88.50 87 PRO A CA 1
ATOM 698 C C . PRO A 1 87 ? 5.130 -1.618 -17.710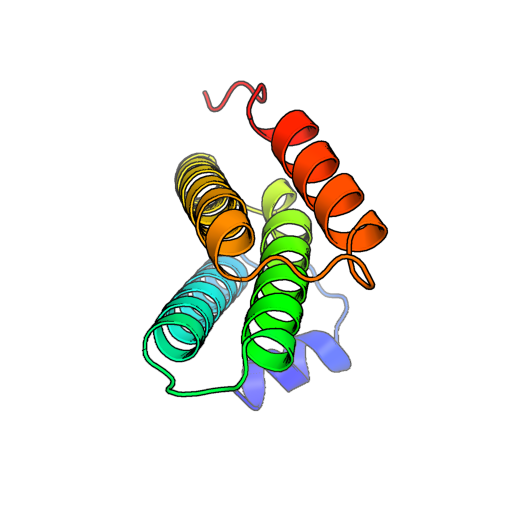 1.00 88.50 87 PRO A C 1
ATOM 700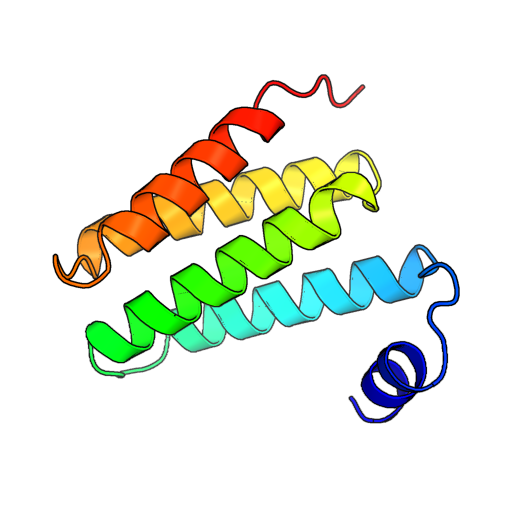 O O . PRO A 1 87 ? 3.912 -1.495 -17.812 1.00 88.50 87 PRO A O 1
ATOM 703 N N . SER A 1 88 ? 5.698 -2.811 -17.507 1.00 87.75 88 SER A N 1
ATOM 704 C CA . SER A 1 88 ? 4.931 -4.064 -17.421 1.00 87.75 88 SER A CA 1
ATOM 705 C C . SER A 1 88 ? 3.919 -4.084 -16.267 1.00 87.75 88 SER A C 1
ATOM 707 O O . SER A 1 88 ? 2.947 -4.829 -16.326 1.00 87.75 88 SER A O 1
ATOM 709 N N . ASN A 1 89 ? 4.098 -3.230 -15.254 1.00 86.50 89 ASN A N 1
ATOM 710 C CA . ASN A 1 89 ? 3.200 -3.088 -14.107 1.00 86.50 89 ASN A CA 1
ATOM 711 C C . ASN A 1 89 ? 2.317 -1.829 -14.167 1.00 86.50 89 ASN A C 1
ATOM 713 O O . ASN A 1 89 ? 1.689 -1.471 -13.168 1.00 86.50 89 ASN A O 1
ATOM 717 N N . ALA A 1 90 ? 2.247 -1.141 -15.313 1.00 88.75 90 ALA A N 1
ATOM 718 C CA . ALA A 1 90 ? 1.521 0.123 -15.451 1.00 88.75 90 ALA A CA 1
ATOM 719 C C . ALA A 1 90 ? 0.060 0.035 -14.984 1.00 88.75 90 ALA A C 1
ATOM 721 O O . ALA A 1 90 ? -0.408 0.917 -14.263 1.00 88.75 90 ALA A O 1
ATOM 722 N N . LEU A 1 91 ? -0.640 -1.050 -15.335 1.00 92.81 91 LEU A N 1
ATOM 723 C CA . LEU A 1 91 ? -2.032 -1.264 -14.938 1.00 92.81 91 LEU A CA 1
ATOM 724 C C . LEU A 1 91 ? -2.195 -1.281 -13.412 1.00 92.81 91 LEU A C 1
ATOM 726 O O . LEU A 1 91 ? -3.050 -0.577 -12.878 1.00 92.81 91 LEU A O 1
ATOM 730 N N . ASN A 1 92 ? -1.334 -2.016 -12.706 1.00 92.19 92 ASN A N 1
ATOM 731 C CA . ASN A 1 92 ? -1.371 -2.091 -11.246 1.00 92.19 92 ASN A CA 1
ATOM 732 C C . ASN 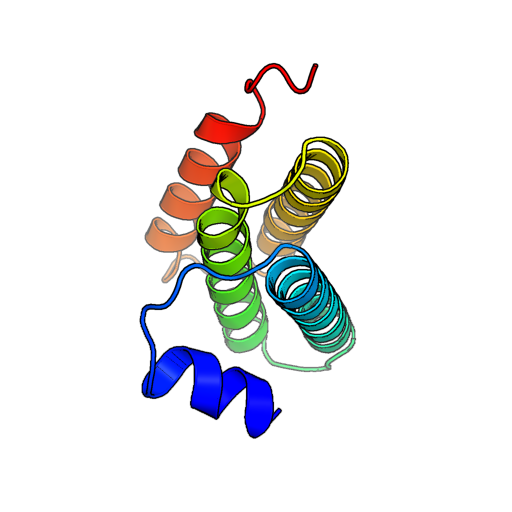A 1 92 ? -1.142 -0.715 -10.604 1.00 92.19 92 ASN A C 1
ATOM 734 O O . ASN A 1 92 ? -1.875 -0.304 -9.704 1.00 92.19 92 ASN A O 1
ATOM 738 N N . VAL A 1 93 ? -0.172 0.048 -11.120 1.00 92.50 93 VAL A N 1
ATOM 739 C CA . VAL A 1 93 ? 0.106 1.413 -10.644 1.00 92.50 93 VAL A CA 1
ATOM 740 C C . VAL A 1 93 ? -1.098 2.337 -10.861 1.00 92.50 93 VAL A C 1
ATOM 742 O O . VAL A 1 93 ? -1.419 3.138 -9.983 1.00 92.50 93 VAL A O 1
ATOM 745 N N . ILE A 1 94 ? -1.785 2.230 -12.002 1.00 93.88 94 ILE A N 1
ATOM 746 C CA . ILE A 1 94 ? -2.986 3.026 -12.300 1.00 93.88 94 ILE A CA 1
ATOM 747 C C . ILE A 1 94 ? -4.124 2.677 -11.336 1.00 93.88 94 ILE A C 1
ATOM 749 O O . ILE A 1 94 ? -4.733 3.582 -10.763 1.00 93.88 94 ILE A O 1
ATOM 753 N N . ILE A 1 95 ? -4.388 1.387 -11.116 1.00 95.50 95 ILE A N 1
ATOM 754 C CA . ILE A 1 95 ? -5.432 0.930 -10.190 1.00 95.50 95 ILE A CA 1
ATOM 755 C C . ILE A 1 95 ? -5.138 1.430 -8.771 1.00 95.50 95 ILE A C 1
ATOM 757 O O . ILE A 1 95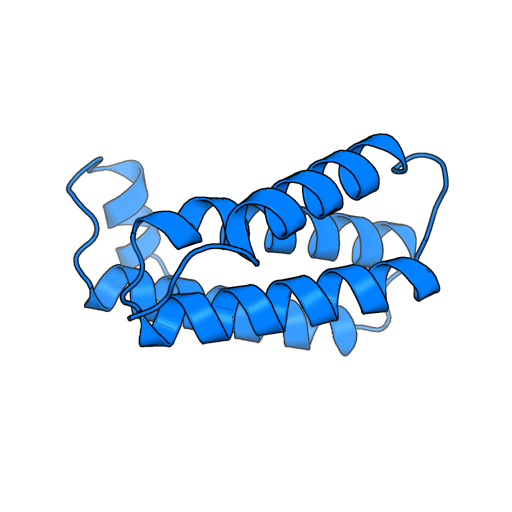 ? -6.022 1.995 -8.130 1.00 95.50 95 ILE A O 1
ATOM 761 N N . LEU A 1 96 ? -3.893 1.299 -8.298 1.00 95.69 96 LEU A N 1
ATOM 762 C CA . LEU A 1 96 ? -3.486 1.782 -6.977 1.00 95.69 96 LEU A CA 1
ATOM 763 C C . LEU A 1 96 ? -3.680 3.300 -6.838 1.00 95.69 96 LEU A C 1
ATOM 765 O O . LEU A 1 96 ? -4.259 3.764 -5.857 1.00 95.69 96 LEU A O 1
ATOM 769 N N . LYS A 1 97 ? -3.252 4.081 -7.841 1.00 95.06 97 LYS A N 1
ATOM 770 C CA . LYS A 1 97 ? -3.453 5.539 -7.866 1.00 95.06 97 LYS A CA 1
ATOM 771 C C . LYS A 1 97 ? -4.932 5.919 -7.818 1.00 95.06 97 LYS A C 1
ATOM 773 O O . LYS A 1 97 ? -5.285 6.872 -7.128 1.00 95.06 97 LYS A O 1
ATOM 778 N N . ASN A 1 98 ? -5.792 5.194 -8.530 1.00 95.25 98 ASN A N 1
ATOM 779 C CA . ASN A 1 98 ? -7.232 5.445 -8.515 1.00 95.25 98 ASN A CA 1
ATOM 780 C C . ASN A 1 98 ? -7.861 5.092 -7.163 1.00 95.25 98 ASN A C 1
ATOM 782 O O . ASN A 1 98 ? -8.660 5.873 -6.654 1.00 95.25 98 ASN A O 1
ATOM 786 N N . GLY A 1 99 ? -7.452 3.979 -6.547 1.00 94.44 99 GLY A N 1
ATOM 787 C CA . GLY A 1 99 ? -7.873 3.632 -5.190 1.00 94.44 99 GLY A CA 1
ATOM 788 C C . GLY A 1 99 ? -7.479 4.711 -4.180 1.00 94.44 99 GLY A C 1
ATOM 789 O O . GLY A 1 99 ? -8.328 5.181 -3.429 1.00 94.44 99 GLY A O 1
ATOM 790 N N . TYR A 1 100 ? -6.238 5.201 -4.231 1.00 95.50 100 TYR A N 1
ATOM 791 C CA . TYR A 1 100 ? -5.801 6.322 -3.391 1.00 95.50 100 TYR A CA 1
ATOM 792 C C . TYR A 1 100 ? -6.637 7.590 -3.619 1.00 95.50 100 TYR A C 1
ATOM 794 O O . TYR A 1 100 ? -7.100 8.209 -2.664 1.00 95.50 100 TYR A O 1
ATOM 802 N N . ARG A 1 101 ? -6.896 7.959 -4.881 1.00 94.50 101 ARG A N 1
ATOM 803 C CA . ARG A 1 101 ? -7.742 9.119 -5.207 1.00 94.50 101 ARG A CA 1
ATOM 804 C C . ARG A 1 101 ? -9.152 8.996 -4.638 1.00 94.50 101 ARG A C 1
ATOM 806 O O . ARG A 1 101 ? -9.692 10.001 -4.201 1.00 94.50 101 ARG A O 1
ATOM 813 N N . SER A 1 102 ? -9.727 7.793 -4.619 1.00 92.62 102 SER A N 1
ATOM 814 C CA . SER A 1 102 ? -11.072 7.589 -4.067 1.00 92.62 102 SER A CA 1
ATOM 815 C C . SER A 1 102 ? -11.166 7.818 -2.560 1.00 92.62 102 SER A C 1
ATOM 817 O O . SER A 1 102 ? -12.258 8.080 -2.082 1.00 92.62 102 SER A O 1
ATOM 819 N N . ILE A 1 103 ? -10.046 7.743 -1.832 1.00 92.50 103 ILE A N 1
ATOM 820 C CA . ILE A 1 103 ? -10.033 7.878 -0.371 1.00 92.50 103 ILE A CA 1
ATOM 821 C C . ILE A 1 103 ? -9.386 9.173 0.117 1.00 92.50 103 ILE A C 1
ATOM 823 O O . ILE A 1 103 ? -9.526 9.503 1.284 1.00 92.50 103 ILE A O 1
ATOM 827 N N . VAL A 1 104 ? -8.644 9.911 -0.716 1.00 88.69 104 VAL A N 1
ATOM 828 C CA . VAL A 1 104 ? -7.970 11.154 -0.284 1.00 88.69 104 VAL A CA 1
ATOM 829 C C . VAL A 1 104 ? -8.957 12.302 -0.042 1.00 88.69 104 VAL A C 1
ATOM 831 O O . VAL A 1 104 ? -8.640 13.254 0.660 1.00 88.69 104 VAL A O 1
ATOM 834 N N . SER A 1 105 ? -10.148 12.208 -0.634 1.00 80.81 105 SER A N 1
ATOM 835 C CA . SER A 1 105 ? -11.238 13.174 -0.482 1.00 80.81 105 SER A CA 1
ATOM 836 C C . SER A 1 105 ? -12.254 12.778 0.590 1.00 80.81 105 SER A C 1
ATOM 838 O O . SER A 1 105 ? -13.240 13.492 0.752 1.00 80.81 105 SER A O 1
ATOM 840 N N . ASP A 1 106 ? -12.045 11.660 1.293 1.00 80.81 106 ASP A N 1
ATOM 841 C CA . ASP A 1 106 ? -12.899 11.298 2.424 1.00 80.81 106 ASP A CA 1
ATOM 842 C C . ASP A 1 106 ? -12.760 12.362 3.518 1.00 80.81 106 ASP A C 1
ATOM 844 O O . ASP A 1 106 ? -11.649 12.724 3.913 1.00 80.81 106 ASP A O 1
ATOM 848 N N . ASP A 1 107 ? -13.898 12.863 3.995 1.00 66.81 107 ASP A N 1
ATOM 849 C CA . ASP A 1 107 ? -13.968 13.803 5.108 1.00 66.81 107 ASP A CA 1
ATOM 850 C C . ASP A 1 107 ? -13.652 13.039 6.402 1.00 66.81 107 ASP A C 1
ATOM 852 O O . ASP A 1 107 ? -14.448 12.234 6.890 1.00 66.81 107 ASP A O 1
ATOM 856 N N . ILE A 1 108 ? -12.423 13.202 6.896 1.00 68.88 108 ILE A N 1
ATOM 857 C CA . ILE A 1 108 ? -11.940 12.558 8.118 1.00 68.88 108 ILE A CA 1
ATOM 858 C C . ILE A 1 108 ? -12.213 13.506 9.290 1.00 68.88 108 ILE A C 1
ATOM 860 O O . ILE A 1 108 ? -11.287 14.121 9.826 1.00 68.88 108 ILE A O 1
ATOM 864 N N . SER A 1 109 ? -13.491 13.659 9.635 1.00 52.25 109 SER A N 1
ATOM 865 C CA . SER A 1 109 ? -13.973 14.402 10.806 1.00 52.25 109 SER A CA 1
ATOM 866 C C . SER A 1 109 ? -14.397 13.484 11.951 1.00 52.25 109 SER A C 1
ATOM 868 O O . SER A 1 109 ? -14.846 12.343 11.693 1.00 52.25 109 SER A O 1
#

Organism: Conidiobolus coronatus (strain ATCC 28846 / CBS 209.66 / NRRL 28638) (NCBI:txid796925)

Secondary structure (DSSP, 8-state):
-HHHHHHHHH--PPPPHHHHHHHHHHHHHHHHHHHHS---HHHHHHHHHHHHHHHHHHHTTS-HHHHHHHHHHHHHHHHHHHHT--GGGHHHHHHHHHHHHHHHTS---

Radius of gyration: 14.42 Å; Cα contacts (8 Å, |Δi|>4): 71; chains: 1; bounding box: 34×34×36 Å